Protein AF-A0A101EDG3-F1 (afdb_monomer_lite)

pLDDT: mean 95.45, std 4.21, range [79.62, 98.62]

Sequence (66 aa):
VRSGGYLVYSTCTFFPEENEEVIKGFLNRCPEYEILNLDWVEPLALRVTEYGYYIEDGFIALLVRR

Radius of gyration: 11.49 Å; chains: 1; bounding box: 25×29×26 Å

Structure (mmCIF, N/CA/C/O backbone):
data_AF-A0A101EDG3-F1
#
_entry.id   AF-A0A101EDG3-F1
#
loop_
_atom_site.group_PDB
_atom_site.id
_atom_site.type_symbol
_atom_site.label_atom_id
_atom_site.label_alt_id
_atom_site.label_comp_id
_atom_site.label_asym_id
_atom_site.label_entity_id
_atom_site.label_seq_id
_atom_site.pdbx_PDB_ins_code
_atom_site.Cartn_x
_atom_site.Cartn_y
_atom_site.Cartn_z
_atom_site.occupancy
_atom_site.B_iso_or_equiv
_atom_site.auth_seq_id
_atom_site.auth_comp_id
_atom_site.auth_asym_id
_atom_site.auth_atom_id
_atom_site.pdbx_PDB_model_num
ATOM 1 N N . VAL A 1 1 ? -12.739 9.761 2.963 1.00 94.06 1 VAL A N 1
ATOM 2 C CA . VAL A 1 1 ? -13.725 8.660 3.091 1.00 94.06 1 VAL A CA 1
ATOM 3 C C . VAL A 1 1 ? -14.407 8.752 4.461 1.00 94.06 1 VAL A C 1
ATOM 5 O O . VAL A 1 1 ? -13.841 9.375 5.353 1.00 94.06 1 VAL A O 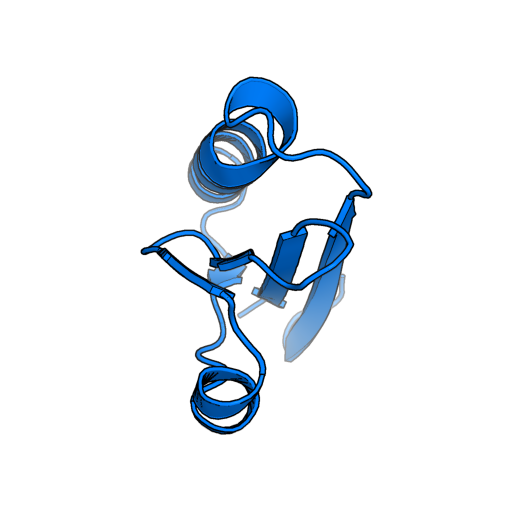1
ATOM 8 N N . ARG A 1 2 ? -15.630 8.235 4.657 1.00 95.38 2 ARG A N 1
ATOM 9 C CA . ARG A 1 2 ? -16.229 8.146 6.011 1.00 95.38 2 ARG A CA 1
ATOM 10 C C . ARG A 1 2 ? -15.424 7.178 6.898 1.00 95.38 2 ARG A C 1
ATOM 12 O O . ARG A 1 2 ? -14.718 6.339 6.347 1.00 95.38 2 ARG A O 1
ATOM 19 N N . SER A 1 3 ? -15.506 7.310 8.224 1.00 96.75 3 SER A N 1
ATOM 20 C CA . SER A 1 3 ? -14.917 6.314 9.145 1.00 96.75 3 SER A CA 1
ATOM 21 C C . SER A 1 3 ? -15.491 4.922 8.835 1.00 96.75 3 SER A C 1
ATOM 23 O O . SER A 1 3 ? -16.650 4.798 8.417 1.00 96.75 3 SER A O 1
ATOM 25 N N . GLY A 1 4 ? -14.632 3.908 8.913 1.00 96.50 4 GLY A N 1
ATOM 26 C CA . GLY A 1 4 ? -14.872 2.535 8.471 1.00 96.50 4 GLY A CA 1
ATOM 27 C C . GLY A 1 4 ? -14.869 2.325 6.952 1.00 96.50 4 GLY A C 1
ATOM 28 O O . GLY A 1 4 ? -15.162 1.226 6.491 1.00 96.50 4 GLY A O 1
ATOM 29 N N . GLY A 1 5 ? -14.608 3.357 6.143 1.00 97.94 5 GLY A N 1
ATOM 30 C CA . GLY A 1 5 ? -14.573 3.220 4.687 1.00 97.94 5 GLY A CA 1
ATOM 31 C C . GLY A 1 5 ? -13.171 2.970 4.132 1.00 97.94 5 GLY A C 1
ATOM 32 O O . GLY A 1 5 ? -12.166 3.312 4.753 1.00 97.94 5 GLY A O 1
ATOM 33 N N . TYR A 1 6 ? -13.131 2.416 2.922 1.00 97.75 6 TYR A N 1
ATOM 34 C CA . TYR A 1 6 ? -11.908 1.997 2.244 1.00 97.75 6 TYR A CA 1
ATOM 35 C C . TYR A 1 6 ? -11.480 2.983 1.152 1.00 97.75 6 TYR A C 1
ATOM 37 O O . TYR A 1 6 ? -12.318 3.628 0.518 1.00 97.75 6 TYR A O 1
ATOM 45 N N . LEU A 1 7 ? -10.173 3.075 0.927 1.00 98.12 7 LEU A N 1
ATOM 46 C CA . LEU A 1 7 ? -9.533 3.847 -0.129 1.00 98.12 7 LEU A CA 1
ATOM 47 C C . LEU A 1 7 ? -8.569 2.937 -0.890 1.00 98.12 7 LEU A C 1
ATOM 49 O O . LEU A 1 7 ? -7.678 2.349 -0.286 1.00 98.12 7 LEU A O 1
ATOM 53 N N . VAL A 1 8 ? -8.735 2.846 -2.206 1.00 97.56 8 VAL A N 1
ATOM 54 C CA . VAL A 1 8 ? -7.775 2.178 -3.090 1.00 97.56 8 VAL A CA 1
ATOM 55 C C . VAL A 1 8 ? -6.896 3.241 -3.730 1.00 97.56 8 VAL A C 1
ATOM 57 O O . VAL A 1 8 ? -7.408 4.222 -4.270 1.00 97.56 8 VAL A O 1
ATOM 60 N N . TYR A 1 9 ? -5.588 3.029 -3.682 1.00 98.00 9 TYR A N 1
ATOM 61 C CA . TYR A 1 9 ? -4.609 3.752 -4.478 1.00 98.00 9 TYR A CA 1
ATOM 62 C C . TYR A 1 9 ? -3.976 2.777 -5.466 1.00 98.00 9 TYR A C 1
ATOM 64 O O . TYR A 1 9 ? -3.555 1.695 -5.063 1.00 98.00 9 TYR A O 1
ATOM 72 N N . SER A 1 10 ? -3.932 3.137 -6.746 1.00 97.00 10 SER A N 1
ATOM 73 C CA . SER A 1 10 ? -3.366 2.282 -7.788 1.00 97.00 10 SER A CA 1
ATOM 74 C C . SER A 1 10 ? -2.690 3.099 -8.873 1.00 97.00 10 SER A C 1
ATOM 76 O O . SER A 1 10 ? -3.215 4.138 -9.281 1.00 97.00 10 SER A O 1
ATOM 78 N N . THR A 1 11 ? -1.583 2.587 -9.389 1.00 98.25 11 THR A N 1
ATOM 79 C CA . THR A 1 11 ? -0.804 3.207 -10.462 1.00 98.25 11 THR A CA 1
ATOM 80 C C . THR A 1 11 ? -0.382 2.145 -11.479 1.00 98.25 11 THR A C 1
ATOM 82 O O . THR A 1 11 ? -0.360 0.954 -11.168 1.00 98.25 11 THR A O 1
ATOM 85 N N . CYS A 1 12 ? -0.035 2.572 -12.694 1.00 97.44 12 CYS A N 1
ATOM 86 C CA . CYS A 1 12 ? 0.544 1.724 -13.743 1.00 97.44 12 CYS A CA 1
ATOM 87 C C . CYS A 1 12 ? 2.043 2.023 -13.944 1.00 97.44 12 CYS A C 1
ATOM 89 O O . CYS A 1 12 ? 2.531 2.152 -15.066 1.00 97.44 12 CYS A O 1
ATOM 91 N N . THR A 1 13 ? 2.752 2.246 -12.838 1.00 96.38 13 THR A N 1
ATOM 92 C CA . THR A 1 13 ? 4.168 2.636 -12.788 1.00 96.38 13 THR A CA 1
ATOM 93 C C . THR A 1 13 ? 4.884 1.839 -11.704 1.00 96.38 13 THR A C 1
ATOM 95 O O . THR A 1 13 ? 4.280 1.425 -10.709 1.00 96.38 13 THR A O 1
ATOM 98 N N . PHE A 1 14 ? 6.189 1.645 -11.878 1.00 96.19 14 PHE A N 1
ATOM 99 C CA . PHE A 1 14 ? 7.041 0.988 -10.887 1.00 96.19 14 PHE A CA 1
ATOM 100 C C . PHE A 1 14 ? 7.854 1.973 -10.041 1.00 96.19 14 PHE A C 1
ATOM 102 O O . PHE A 1 14 ? 8.553 1.537 -9.125 1.00 96.19 14 PHE A O 1
ATOM 109 N N . PHE A 1 15 ? 7.766 3.277 -10.326 1.00 97.50 15 PHE A N 1
ATOM 110 C CA . PHE A 1 15 ? 8.565 4.298 -9.654 1.00 97.50 15 PHE A CA 1
ATOM 111 C C . PHE A 1 15 ? 8.139 4.474 -8.183 1.00 97.50 15 PHE A C 1
ATOM 113 O O . PHE A 1 15 ? 6.965 4.750 -7.921 1.00 97.50 15 PHE A O 1
ATOM 120 N N . PRO A 1 16 ? 9.056 4.300 -7.209 1.00 97.56 16 PRO A N 1
ATOM 121 C CA . PRO A 1 16 ? 8.733 4.425 -5.785 1.00 97.56 16 PRO A CA 1
ATOM 122 C C . PRO A 1 16 ? 8.169 5.791 -5.383 1.00 97.56 16 PRO A C 1
ATOM 124 O O . PRO A 1 16 ? 7.333 5.877 -4.480 1.00 97.56 16 PRO A O 1
ATOM 127 N N . GLU A 1 17 ? 8.585 6.848 -6.081 1.00 98.44 17 GLU A N 1
ATOM 128 C CA . GLU A 1 17 ? 8.141 8.231 -5.886 1.00 98.44 17 GLU A CA 1
ATOM 129 C C . GLU A 1 17 ? 6.635 8.391 -6.129 1.00 98.44 17 GLU A C 1
ATOM 131 O O . GLU A 1 17 ? 5.986 9.237 -5.515 1.00 98.44 17 GLU A O 1
ATOM 136 N N . GLU A 1 18 ? 6.067 7.558 -7.005 1.00 98.38 18 GLU A N 1
ATOM 137 C CA . GLU A 1 18 ? 4.634 7.502 -7.296 1.00 98.38 18 GLU A CA 1
ATOM 138 C C . GLU A 1 18 ? 3.895 6.487 -6.408 1.00 98.38 18 GLU A C 1
ATOM 140 O O . GLU A 1 18 ? 2.673 6.520 -6.340 1.00 98.38 18 GLU A O 1
ATOM 145 N N . ASN A 1 19 ? 4.606 5.602 -5.701 1.00 98.31 19 ASN A N 1
ATOM 146 C CA . ASN A 1 19 ? 4.028 4.467 -4.981 1.00 98.31 19 ASN A CA 1
ATOM 147 C C . ASN A 1 19 ? 4.283 4.570 -3.470 1.00 98.31 19 ASN A C 1
ATOM 149 O O . ASN A 1 19 ? 3.529 5.242 -2.759 1.00 98.31 19 ASN A O 1
ATOM 153 N N . GLU A 1 20 ? 5.335 3.923 -2.953 1.00 98.50 20 GLU A N 1
ATOM 154 C CA . GLU A 1 20 ? 5.621 3.869 -1.516 1.00 98.50 20 GLU A CA 1
ATOM 155 C C . GLU A 1 20 ? 5.754 5.267 -0.894 1.00 98.50 20 GLU A C 1
ATOM 157 O O . GLU A 1 20 ? 5.267 5.496 0.216 1.00 98.50 20 GLU A O 1
ATOM 162 N N . GLU A 1 21 ? 6.359 6.226 -1.601 1.00 98.56 21 GLU A N 1
ATOM 163 C CA . GLU A 1 21 ? 6.531 7.588 -1.087 1.00 98.56 21 GLU A CA 1
ATOM 164 C C . GLU A 1 21 ? 5.201 8.347 -0.980 1.00 98.56 21 GLU A C 1
ATOM 166 O O . GLU A 1 21 ? 4.978 9.071 0.000 1.00 98.56 21 GLU A O 1
ATOM 171 N N . VAL A 1 22 ? 4.279 8.130 -1.926 1.00 98.62 22 VAL A N 1
ATOM 172 C CA . VAL A 1 22 ? 2.924 8.700 -1.878 1.00 98.62 22 VAL A CA 1
ATOM 173 C C . VAL A 1 22 ? 2.160 8.140 -0.685 1.00 98.62 22 VAL A C 1
ATOM 175 O O . VAL A 1 22 ? 1.589 8.916 0.089 1.00 98.62 22 VAL A O 1
ATOM 178 N N . ILE A 1 23 ? 2.180 6.818 -0.497 1.00 98.56 23 ILE A N 1
ATOM 179 C CA . ILE A 1 23 ? 1.475 6.160 0.609 1.00 98.56 23 ILE A CA 1
ATOM 180 C C . ILE A 1 23 ? 2.058 6.586 1.958 1.00 98.56 23 ILE A C 1
ATOM 182 O O . ILE A 1 23 ? 1.313 7.011 2.843 1.00 98.56 23 ILE A O 1
ATOM 186 N N . LYS A 1 24 ? 3.386 6.573 2.109 1.00 98.56 24 LYS A N 1
ATOM 187 C CA . LYS A 1 24 ? 4.067 7.037 3.325 1.00 98.56 24 LYS A CA 1
ATOM 188 C C . LYS A 1 24 ? 3.732 8.496 3.639 1.00 98.56 24 LYS A C 1
ATOM 190 O O . LYS A 1 24 ? 3.400 8.839 4.775 1.00 98.56 24 LYS A O 1
ATOM 195 N N . GLY A 1 25 ? 3.786 9.370 2.634 1.00 98.62 25 GLY A N 1
ATOM 196 C CA . GLY A 1 25 ? 3.424 10.777 2.780 1.00 98.62 25 GLY A CA 1
ATOM 197 C C . GLY A 1 25 ? 1.955 10.975 3.160 1.00 98.62 25 GLY A C 1
ATOM 198 O O . GLY A 1 25 ? 1.646 11.853 3.967 1.00 98.62 25 GLY A O 1
ATOM 199 N N . PHE A 1 26 ? 1.052 10.165 2.603 1.00 98.62 26 PHE A N 1
ATOM 200 C CA . PHE A 1 26 ? -0.369 10.179 2.938 1.00 98.62 26 PHE A CA 1
ATOM 201 C C . PHE A 1 26 ? -0.612 9.763 4.392 1.00 98.62 26 PHE A C 1
ATOM 203 O O . PHE A 1 26 ? -1.241 10.522 5.124 1.00 98.62 26 PHE A O 1
ATOM 210 N N . LEU A 1 27 ? -0.056 8.633 4.838 1.00 98.38 27 LEU A N 1
ATOM 211 C CA . LEU A 1 27 ? -0.206 8.139 6.215 1.00 98.38 27 LEU A CA 1
ATOM 212 C C . LEU A 1 27 ? 0.325 9.137 7.254 1.00 98.38 27 LEU A C 1
ATOM 214 O O . LEU A 1 27 ? -0.304 9.347 8.288 1.00 98.38 27 LEU A O 1
ATOM 218 N N . ASN A 1 28 ? 1.425 9.835 6.949 1.00 98.38 28 ASN A N 1
ATOM 219 C CA . ASN A 1 28 ? 1.957 10.891 7.818 1.00 98.38 28 ASN A CA 1
ATOM 220 C C . ASN A 1 28 ? 1.002 12.088 7.980 1.00 98.38 28 ASN A C 1
ATOM 222 O O . ASN A 1 28 ? 1.015 12.751 9.015 1.00 98.38 28 ASN A O 1
ATOM 226 N N . ARG A 1 29 ? 0.200 12.405 6.954 1.00 98.44 29 ARG A N 1
ATOM 227 C CA . ARG A 1 29 ? -0.760 13.526 6.978 1.00 98.44 29 ARG A CA 1
ATOM 228 C C . ARG A 1 29 ? -2.153 13.112 7.446 1.00 98.44 29 ARG A C 1
ATOM 230 O O . ARG A 1 29 ? -2.908 13.964 7.908 1.00 98.44 29 ARG A O 1
ATOM 237 N N . CYS A 1 30 ? -2.494 11.838 7.299 1.00 98.12 30 CYS A N 1
ATOM 238 C CA . CYS A 1 30 ? -3.811 11.278 7.576 1.00 98.12 30 CYS A CA 1
ATOM 239 C C . CYS A 1 30 ? -3.674 10.072 8.522 1.00 98.12 30 CYS A C 1
ATOM 241 O O . CYS A 1 30 ? -3.868 8.933 8.089 1.00 98.12 30 CYS A O 1
ATOM 243 N N . PRO A 1 31 ? -3.330 10.304 9.804 1.00 97.75 31 PRO A N 1
ATOM 244 C CA . PRO A 1 31 ? -3.036 9.241 10.765 1.00 97.75 31 PRO A CA 1
ATOM 245 C C . PRO A 1 31 ? -4.257 8.385 11.134 1.00 97.75 31 PRO A C 1
ATOM 247 O O . PRO A 1 31 ? -4.103 7.361 11.792 1.00 97.75 31 PRO A O 1
ATOM 250 N N . GLU A 1 32 ? -5.474 8.780 10.739 1.00 98.12 32 GLU A N 1
ATOM 251 C CA . GLU A 1 32 ? -6.658 7.931 10.893 1.00 98.12 32 GLU A CA 1
ATOM 252 C C . GLU A 1 32 ? -6.753 6.806 9.848 1.00 98.12 32 GLU A C 1
ATOM 254 O O . GLU A 1 32 ? -7.659 5.978 9.927 1.00 98.12 32 GLU A O 1
ATOM 259 N N . TYR A 1 33 ? -5.868 6.789 8.850 1.00 98.56 33 TYR A N 1
ATOM 260 C CA . TYR A 1 33 ? -5.796 5.711 7.872 1.00 98.56 33 TYR A CA 1
ATOM 261 C C . TYR A 1 33 ? -4.720 4.702 8.247 1.00 98.56 33 TYR A C 1
ATOM 263 O O . TYR A 1 33 ? -3.669 5.040 8.784 1.00 98.56 33 TYR A O 1
ATOM 271 N N . GLU A 1 34 ? -4.972 3.457 7.880 1.00 97.88 34 GLU A N 1
ATOM 272 C CA . GLU A 1 34 ? -4.000 2.378 7.945 1.00 97.88 34 GLU A CA 1
ATOM 273 C C . GLU A 1 34 ? -4.053 1.548 6.667 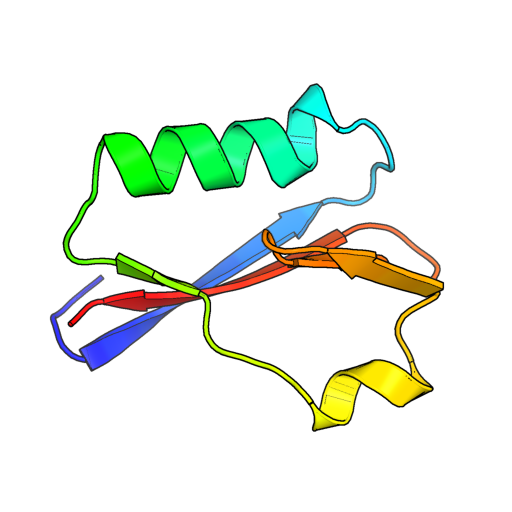1.00 97.88 34 GLU A C 1
ATOM 275 O O . GLU A 1 34 ? -5.079 1.515 5.981 1.00 97.88 34 GLU A O 1
ATOM 280 N N . ILE A 1 35 ? -2.952 0.871 6.354 1.00 97.31 35 ILE A N 1
ATOM 281 C CA . ILE A 1 35 ? -2.901 -0.081 5.247 1.00 97.31 35 ILE A CA 1
ATOM 282 C C . ILE A 1 35 ? -3.604 -1.360 5.681 1.00 97.31 35 ILE A C 1
ATOM 284 O O . ILE A 1 35 ? -3.315 -1.914 6.742 1.00 97.31 35 ILE A O 1
ATOM 288 N N . LEU A 1 36 ? -4.527 -1.828 4.846 1.00 95.75 36 LEU A N 1
ATOM 289 C CA . LEU A 1 36 ? -5.156 -3.122 5.026 1.00 95.75 36 LEU A CA 1
ATOM 290 C C . LEU A 1 36 ? -4.269 -4.193 4.396 1.00 95.75 36 LEU A C 1
ATOM 292 O O . LEU A 1 36 ? -3.943 -4.110 3.211 1.00 95.75 36 LEU A O 1
ATOM 296 N N . ASN A 1 37 ? -3.925 -5.216 5.176 1.00 92.19 37 ASN A N 1
ATOM 297 C CA . ASN A 1 37 ? -3.226 -6.370 4.639 1.00 92.19 37 ASN A CA 1
ATOM 298 C C . ASN A 1 37 ? -4.157 -7.160 3.693 1.00 92.19 37 ASN A C 1
ATOM 300 O O . ASN A 1 37 ? -5.278 -7.532 4.050 1.00 92.19 37 ASN A O 1
ATOM 304 N N . LEU A 1 38 ? -3.672 -7.388 2.476 1.00 89.00 38 LEU A N 1
ATOM 305 C CA . LEU A 1 38 ? -4.256 -8.207 1.429 1.00 89.00 38 LEU A CA 1
ATOM 306 C C . LEU A 1 38 ? -3.465 -9.516 1.258 1.00 89.00 38 LEU A C 1
ATOM 308 O O . LEU A 1 38 ? -2.970 -9.790 0.170 1.00 89.00 38 LEU A O 1
ATOM 312 N N . ASP A 1 39 ? -3.375 -10.348 2.300 1.00 86.56 39 ASP A N 1
ATOM 313 C CA . ASP A 1 39 ? -2.658 -11.641 2.249 1.00 86.56 39 ASP A CA 1
ATOM 314 C C . ASP A 1 39 ? -3.116 -12.524 1.063 1.00 86.56 39 ASP A C 1
ATOM 316 O O . ASP A 1 39 ? -2.353 -13.293 0.486 1.00 86.56 39 ASP A O 1
ATOM 320 N N . TRP A 1 40 ? -4.376 -12.387 0.636 1.00 85.75 40 TRP A N 1
ATOM 321 C CA . TRP A 1 40 ? -4.931 -13.108 -0.516 1.00 85.75 40 TRP A CA 1
ATOM 322 C C . TRP A 1 40 ? -4.391 -12.635 -1.878 1.00 85.75 40 TRP A C 1
ATOM 324 O O . TRP A 1 40 ? -4.554 -13.347 -2.868 1.00 85.75 40 TRP A O 1
ATOM 334 N N . VAL A 1 41 ? -3.767 -11.455 -1.948 1.00 83.44 41 VAL A N 1
ATOM 335 C CA . VAL A 1 41 ? -3.120 -10.911 -3.155 1.00 83.44 41 VAL A CA 1
ATOM 336 C C . VAL A 1 41 ? -1.688 -11.420 -3.291 1.00 83.44 41 VAL A C 1
ATOM 338 O O . VAL A 1 41 ? -1.168 -11.404 -4.401 1.00 83.44 41 VAL A O 1
ATOM 341 N N . GLU A 1 42 ? -1.052 -11.923 -2.226 1.00 79.62 42 GLU A N 1
ATOM 342 C CA . GLU A 1 42 ? 0.351 -12.366 -2.270 1.00 79.62 42 GLU A CA 1
ATOM 343 C C . GLU A 1 42 ? 0.675 -13.334 -3.420 1.00 79.62 42 GLU A C 1
ATOM 345 O O . GLU A 1 42 ? 1.686 -13.112 -4.083 1.00 79.62 42 GLU A O 1
ATOM 350 N N . PRO A 1 43 ? -0.164 -14.338 -3.761 1.00 86.88 43 PRO A N 1
ATOM 351 C CA . PRO A 1 43 ? 0.112 -15.219 -4.900 1.00 86.88 43 PRO A CA 1
ATOM 352 C C . PRO A 1 43 ? 0.134 -14.511 -6.265 1.00 86.88 43 PRO A C 1
ATOM 354 O O . PRO A 1 43 ? 0.636 -15.074 -7.234 1.00 86.88 43 PRO A O 1
ATOM 357 N N . LEU A 1 44 ? -0.445 -13.311 -6.353 1.00 83.38 44 LEU A N 1
ATOM 358 C CA . LEU A 1 44 ? -0.526 -12.475 -7.554 1.00 83.38 44 LEU A CA 1
ATOM 359 C C . LEU A 1 44 ? 0.442 -11.282 -7.506 1.00 83.38 44 LEU A C 1
ATOM 361 O O . LEU A 1 44 ? 0.635 -10.606 -8.517 1.00 83.38 44 LEU A O 1
ATOM 365 N N . ALA A 1 45 ? 1.032 -10.994 -6.344 1.00 91.75 45 ALA A N 1
ATOM 366 C CA . ALA A 1 45 ? 1.957 -9.889 -6.174 1.00 91.75 45 ALA A CA 1
ATOM 367 C C . ALA A 1 45 ? 3.359 -10.287 -6.653 1.00 91.75 45 ALA A C 1
ATOM 369 O O . ALA A 1 45 ? 3.944 -11.265 -6.192 1.00 91.75 45 ALA A O 1
ATOM 370 N N . LEU A 1 46 ? 3.943 -9.473 -7.530 1.00 93.75 46 LEU A N 1
ATOM 371 C CA . LEU A 1 46 ? 5.356 -9.568 -7.892 1.00 93.75 46 LEU A CA 1
ATOM 372 C C . LEU A 1 46 ? 6.272 -9.159 -6.730 1.00 93.75 46 LEU A C 1
ATOM 374 O O . LEU A 1 46 ? 7.379 -9.678 -6.597 1.00 93.75 46 LEU A O 1
ATOM 378 N N . ARG A 1 47 ? 5.833 -8.202 -5.900 1.00 94.38 47 ARG A N 1
ATOM 379 C CA . ARG A 1 47 ? 6.561 -7.736 -4.710 1.00 94.38 47 ARG A CA 1
ATOM 380 C C . ARG A 1 47 ? 5.597 -7.165 -3.675 1.00 94.38 47 ARG A C 1
ATOM 382 O O . ARG A 1 47 ? 4.750 -6.344 -4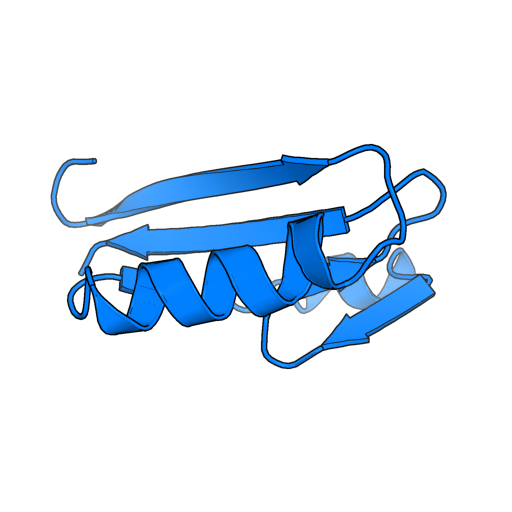.009 1.00 94.38 47 ARG A O 1
ATOM 389 N N . VAL A 1 48 ? 5.784 -7.535 -2.413 1.00 94.19 48 VAL A N 1
ATOM 390 C CA . VAL A 1 48 ? 5.057 -6.965 -1.268 1.00 94.19 48 VAL A CA 1
ATOM 391 C C . VAL A 1 48 ? 5.959 -5.970 -0.544 1.00 94.19 48 VAL A C 1
ATOM 393 O O . VAL A 1 48 ? 7.159 -6.211 -0.390 1.00 94.19 48 VAL A O 1
ATOM 396 N N . THR A 1 49 ? 5.403 -4.841 -0.115 1.00 95.00 49 THR A N 1
ATOM 397 C CA . THR A 1 49 ? 6.097 -3.835 0.69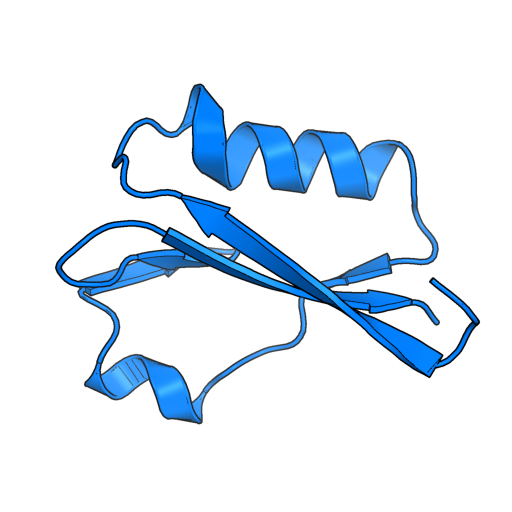6 1.00 95.00 49 THR A CA 1
ATOM 398 C C . THR A 1 49 ? 5.261 -3.470 1.916 1.00 95.00 49 THR A C 1
ATOM 400 O O . THR A 1 49 ? 4.084 -3.809 2.001 1.00 95.00 49 THR A O 1
ATOM 403 N N . GLU A 1 50 ? 5.851 -2.724 2.852 1.00 95.25 50 GLU A N 1
ATOM 404 C CA . GLU A 1 50 ? 5.104 -2.117 3.964 1.00 95.25 50 GLU A CA 1
ATOM 405 C C . GLU A 1 50 ? 3.966 -1.210 3.468 1.00 95.25 50 GLU A C 1
ATOM 407 O O . GLU A 1 50 ? 2.976 -1.026 4.170 1.00 95.25 50 GLU A O 1
ATOM 412 N N . TYR 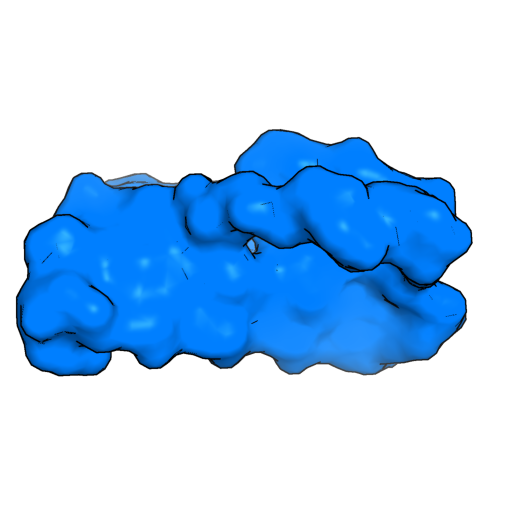A 1 51 ? 4.096 -0.655 2.259 1.00 97.00 51 TYR A N 1
ATOM 413 C CA . TYR A 1 51 ? 3.210 0.378 1.736 1.00 97.00 51 TYR A CA 1
ATOM 414 C C . TYR A 1 51 ? 2.202 -0.114 0.688 1.00 97.00 51 TYR A C 1
ATOM 416 O O . TYR A 1 51 ? 1.307 0.644 0.317 1.00 97.00 51 TYR A O 1
ATOM 424 N N . GLY A 1 52 ? 2.310 -1.360 0.219 1.00 96.00 52 GLY A N 1
ATOM 425 C CA . GLY A 1 52 ? 1.378 -1.952 -0.739 1.00 96.00 52 GLY A CA 1
ATOM 426 C C . GLY A 1 52 ? 1.976 -3.106 -1.542 1.00 96.00 52 GLY A C 1
ATOM 427 O O . GLY A 1 52 ? 2.979 -3.710 -1.161 1.00 96.00 52 GLY A O 1
ATOM 428 N N . TYR A 1 53 ? 1.348 -3.405 -2.676 1.00 96.75 53 TYR A N 1
ATOM 429 C CA . TYR A 1 53 ? 1.611 -4.587 -3.491 1.00 96.75 53 TYR A CA 1
ATOM 430 C C . TYR A 1 53 ? 1.932 -4.174 -4.922 1.00 96.75 53 TYR A C 1
ATOM 432 O O . TYR A 1 53 ? 1.155 -3.472 -5.564 1.00 96.75 53 TYR A O 1
ATOM 440 N N . TYR A 1 54 ? 3.057 -4.645 -5.441 1.00 96.50 54 TYR A N 1
ATOM 441 C CA . TYR A 1 54 ? 3.357 -4.588 -6.862 1.00 96.50 54 TYR A CA 1
ATOM 442 C C . TYR A 1 54 ? 2.759 -5.794 -7.563 1.00 96.50 54 TYR A C 1
ATOM 444 O O . TYR A 1 54 ? 2.972 -6.928 -7.139 1.00 96.50 54 TYR A O 1
ATOM 452 N N . ILE A 1 55 ? 2.055 -5.539 -8.652 1.00 94.06 55 ILE A N 1
ATOM 453 C CA . ILE A 1 55 ? 1.448 -6.519 -9.550 1.00 94.06 55 ILE A CA 1
ATOM 454 C C . ILE A 1 55 ? 2.088 -6.395 -10.937 1.00 94.06 55 ILE A C 1
ATOM 456 O O . ILE A 1 55 ? 2.896 -5.493 -11.160 1.00 94.06 55 ILE A O 1
ATOM 460 N N . GLU A 1 56 ? 1.744 -7.298 -11.859 1.00 90.94 56 GLU A N 1
ATOM 461 C CA . GLU A 1 56 ? 2.338 -7.356 -13.207 1.00 90.94 56 GLU A CA 1
ATOM 462 C C . GLU A 1 56 ? 2.361 -6.000 -13.925 1.00 90.94 56 GLU A C 1
ATOM 464 O O . GLU A 1 56 ? 3.369 -5.652 -14.532 1.00 90.94 56 GLU A O 1
ATOM 469 N N . ASP A 1 57 ? 1.307 -5.200 -13.752 1.00 89.69 57 ASP A N 1
ATOM 470 C CA . ASP A 1 57 ? 1.123 -3.936 -14.467 1.00 89.69 57 ASP A CA 1
ATOM 471 C C . ASP A 1 57 ? 1.217 -2.683 -13.579 1.00 89.69 57 ASP A C 1
ATOM 473 O O . ASP A 1 57 ? 0.822 -1.596 -14.006 1.00 89.69 57 ASP A O 1
ATOM 477 N N . GLY A 1 58 ? 1.713 -2.790 -12.340 1.00 95.12 58 GLY A N 1
ATOM 478 C CA . GLY A 1 58 ? 1.891 -1.612 -11.485 1.00 95.12 58 GLY A CA 1
ATOM 479 C C . GLY A 1 58 ? 1.806 -1.874 -9.989 1.00 95.12 58 GLY A C 1
ATOM 480 O O . GLY A 1 58 ? 2.347 -2.856 -9.485 1.00 95.12 58 GLY A O 1
ATOM 481 N N . PHE A 1 59 ? 1.155 -0.967 -9.263 1.00 97.12 59 PHE A N 1
ATOM 482 C CA . PHE A 1 59 ? 1.103 -0.966 -7.802 1.00 97.12 59 PHE A CA 1
ATOM 483 C C . PHE A 1 59 ? -0.319 -0.741 -7.294 1.00 97.12 59 PHE A C 1
ATOM 485 O O . PHE A 1 59 ? -1.082 0.034 -7.873 1.00 97.12 59 PHE A O 1
ATOM 492 N N . ILE A 1 60 ? -0.667 -1.397 -6.187 1.00 96.44 60 ILE A N 1
ATOM 493 C CA . ILE A 1 60 ? -1.935 -1.221 -5.484 1.00 96.44 60 ILE A CA 1
ATOM 494 C C . ILE A 1 60 ? -1.730 -1.178 -3.966 1.00 96.44 60 ILE A C 1
ATOM 496 O O . ILE A 1 60 ? -1.016 -1.995 -3.385 1.00 96.44 60 ILE A O 1
ATOM 500 N N . ALA A 1 61 ? -2.412 -0.246 -3.307 1.00 97.31 61 ALA A N 1
ATOM 501 C CA . ALA A 1 61 ? -2.541 -0.185 -1.858 1.00 97.31 61 ALA A CA 1
ATOM 502 C C . ALA A 1 61 ? -4.017 -0.021 -1.480 1.00 97.31 61 ALA A C 1
ATOM 504 O O . ALA A 1 61 ? -4.727 0.818 -2.042 1.00 97.31 61 ALA A O 1
ATOM 505 N N . LEU A 1 62 ? -4.479 -0.810 -0.509 1.00 97.44 62 LEU A N 1
ATOM 506 C CA . LEU A 1 62 ? -5.791 -0.640 0.106 1.00 97.44 62 LEU A CA 1
ATOM 507 C C . LEU A 1 62 ? -5.606 -0.058 1.502 1.00 97.44 62 LEU A C 1
ATOM 509 O O . LEU A 1 62 ? -4.865 -0.603 2.314 1.00 97.44 62 LEU A O 1
ATOM 513 N N . LEU A 1 63 ? -6.305 1.034 1.785 1.00 97.94 63 LEU A N 1
ATOM 514 C CA . LEU A 1 63 ? -6.293 1.694 3.079 1.00 97.94 63 LEU A CA 1
ATOM 515 C C . LEU A 1 63 ? -7.696 1.700 3.672 1.00 97.94 63 LEU A C 1
ATOM 517 O O . LEU A 1 63 ? -8.683 1.857 2.951 1.00 97.94 63 LEU A O 1
ATOM 521 N N . VAL A 1 64 ? -7.796 1.578 4.989 1.00 98.12 64 VAL A N 1
ATOM 522 C CA . VAL A 1 64 ? -9.048 1.758 5.727 1.00 98.12 64 VAL A CA 1
ATOM 523 C C . VAL A 1 64 ? -8.933 2.991 6.607 1.00 98.12 64 VAL A C 1
ATOM 525 O O . VAL A 1 64 ? -7.904 3.227 7.236 1.00 98.12 64 VAL A O 1
ATOM 528 N N . ARG A 1 65 ? -9.989 3.803 6.627 1.00 98.06 65 ARG A N 1
ATOM 529 C CA . ARG A 1 65 ? -10.117 4.905 7.575 1.00 98.06 65 ARG A CA 1
ATOM 530 C C . ARG A 1 65 ? -10.732 4.367 8.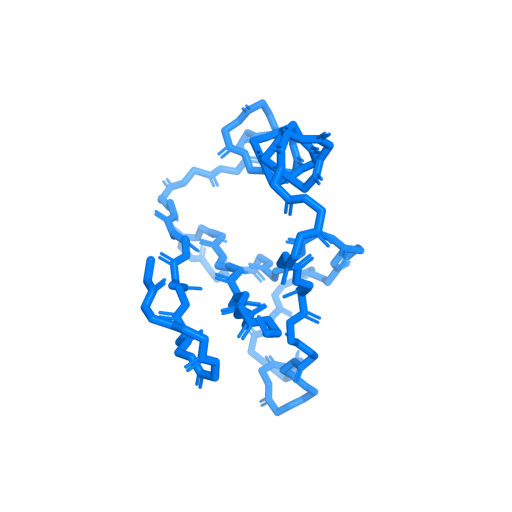860 1.00 98.06 65 ARG A C 1
ATOM 532 O O . ARG A 1 65 ? -11.880 3.925 8.814 1.00 98.06 65 ARG A O 1
ATOM 539 N N . ARG A 1 66 ? -10.009 4.420 9.974 1.00 94.00 66 ARG A N 1
ATOM 540 C CA . ARG A 1 66 ? -10.566 4.119 11.299 1.00 94.00 66 ARG A CA 1
ATOM 541 C C . ARG A 1 66 ? -11.667 5.118 11.669 1.00 94.00 66 ARG A C 1
ATOM 543 O O . ARG A 1 66 ? -11.619 6.291 11.236 1.00 94.00 66 ARG A O 1
#

Foldseek 3Di:
DPAQDKDKDWDQDPDCVNFVVVQVVCCVVQVQKDWDDPVVCVVQFPDQDRRFGHGPRTTMTMMHGD

Secondary structure (DSSP, 8-state):
--TT-EEEEEES---GGGTHHHHHHHHHH-TTEEEPP-GGGGGG-SEEETTEEEETTEEEEEEEE-